Protein AF-A0A364M5T0-F1 (afdb_monomer_lite)

Secondary structure (DSSP, 8-state):
---TTTTHHHHHHHHHHHHHHT--SHHHHHTHHHHHHHHHHHHHHHHHHHTGGGT----GGGHHHHGGGGHHHHHHHHTSTT-------SHHHHHHHHHHHHHH--TT--TTSHHHHHHHHHHHHHHHHHHHHH-GGGGGGSSHHHHHHHHHHHHSGGGGHHHHHHHHHHHHHHHT--

Sequence (178 aa):
MRWTFSFTSLFILWIFLFTNALAQDKLCMDNMGPIGEVASKQLGPVFDKLVCSKGIKPSKADWKWLEPKLQPIINNIKKCPQKPALPNYKPKVEKLADAIVAKCTKPNHNYCKDEDLKAIKSCAVAEALGWGMMNMDMLKYADKKNCEKLVPCLMNPKTWAPGKTIIAEYAKHKGAHA

pLDDT: mean 74.79, std 14.03, range [26.3, 91.56]

Foldseek 3Di:
DDQLCQCLLVLLLLVLLQLLLLAPDPLSVVLSVLLSVLSSVLQRVLLSVLAVVVVHFDFLVCCVVLVVLSVVLVVLLCVQPLRFDGDDCPVLSVVLVVVLSVPQGDRPQGSSDPVSSVSSSVSSSVSSNVSSVVCVVCNVSNDPSNSVSRSVSSSDSVSNVSVSVSSNVVSVVRVVVD

Organism: Aspergillus flavus (NCBI:txid5059)

Radius of gyration: 15.33 Å; chains: 1; bounding box: 41×37×39 Å

Structure (mmCIF, N/CA/C/O backbone):
data_AF-A0A364M5T0-F1
#
_entry.id   AF-A0A364M5T0-F1
#
loop_
_atom_site.group_PDB
_atom_site.id
_atom_site.type_symbol
_atom_site.label_atom_id
_atom_site.label_alt_id
_atom_site.label_comp_id
_atom_site.label_asym_id
_atom_site.label_entity_id
_atom_site.label_seq_id
_atom_site.pdbx_PDB_ins_code
_atom_site.Cartn_x
_atom_site.Cartn_y
_atom_site.Cartn_z
_atom_site.occupancy
_atom_site.B_iso_or_equiv
_atom_site.auth_seq_id
_atom_site.auth_comp_id
_atom_site.auth_asym_id
_atom_site.auth_atom_id
_atom_site.pdbx_PDB_model_num
ATOM 1 N N . MET A 1 1 ? 4.442 17.633 12.089 1.00 28.39 1 MET A N 1
ATOM 2 C CA . MET A 1 1 ? 4.396 16.752 10.897 1.00 28.39 1 MET A CA 1
ATOM 3 C C . MET A 1 1 ? 4.271 15.290 11.323 1.00 28.39 1 MET A C 1
ATOM 5 O O . MET A 1 1 ? 5.173 14.494 11.119 1.00 28.39 1 MET A O 1
ATOM 9 N N . ARG A 1 2 ? 3.162 14.949 11.973 1.00 32.50 2 ARG A N 1
ATOM 10 C CA . ARG A 1 2 ? 2.761 13.575 12.320 1.00 32.50 2 ARG A CA 1
ATOM 11 C C . ARG A 1 2 ? 1.423 13.335 11.602 1.00 32.50 2 ARG A C 1
ATOM 13 O O . ARG A 1 2 ? 0.862 14.326 11.149 1.00 32.50 2 ARG A O 1
ATOM 20 N N . TRP A 1 3 ? 0.940 12.100 11.474 1.00 26.30 3 TRP A N 1
ATOM 21 C CA . TRP A 1 3 ? -0.403 11.726 10.957 1.00 26.30 3 TRP A CA 1
ATOM 22 C C . TRP A 1 3 ? -0.555 11.261 9.493 1.00 26.30 3 TRP A C 1
ATOM 24 O O . TRP A 1 3 ? -1.575 10.667 9.162 1.00 26.30 3 TRP A O 1
ATOM 34 N N . THR A 1 4 ? 0.436 11.381 8.604 1.00 28.48 4 THR A N 1
ATOM 35 C CA . THR A 1 4 ? 0.276 10.923 7.199 1.00 28.48 4 THR A CA 1
ATOM 36 C C . THR A 1 4 ? 0.466 9.416 6.965 1.00 28.48 4 THR A C 1
ATOM 38 O O . THR A 1 4 ? 0.262 8.940 5.847 1.00 28.48 4 THR A O 1
ATOM 41 N N . PHE A 1 5 ? 0.810 8.625 7.983 1.00 34.62 5 PHE A N 1
ATOM 42 C CA . PHE A 1 5 ? 1.262 7.245 7.778 1.00 34.62 5 PHE A CA 1
ATOM 43 C C . PHE A 1 5 ? 0.187 6.160 7.980 1.00 34.62 5 PHE A C 1
ATOM 45 O O . PHE A 1 5 ? 0.446 5.005 7.672 1.00 34.62 5 PHE A O 1
ATOM 52 N N . SER A 1 6 ? -1.052 6.460 8.364 1.00 40.97 6 SER A N 1
ATOM 53 C CA . SER A 1 6 ? -1.766 5.551 9.281 1.00 40.97 6 SER A CA 1
ATOM 54 C C . SER A 1 6 ? -2.872 4.611 8.727 1.00 40.97 6 SER A C 1
ATOM 56 O O . SER A 1 6 ? -3.771 4.157 9.414 1.00 40.97 6 SER A O 1
ATOM 58 N N . PHE A 1 7 ? -2.771 4.239 7.453 1.00 41.69 7 PHE A N 1
ATOM 59 C CA . PHE A 1 7 ? -3.464 3.112 6.759 1.00 41.69 7 PHE A CA 1
ATOM 60 C C . PHE A 1 7 ? -3.021 3.081 5.315 1.00 41.69 7 PHE A C 1
ATOM 62 O O . PHE A 1 7 ? -2.853 2.027 4.718 1.00 41.69 7 PHE A O 1
ATOM 69 N N . THR A 1 8 ? -2.698 4.270 4.819 1.00 40.50 8 THR A N 1
ATOM 70 C CA . THR A 1 8 ? -1.592 4.507 3.921 1.00 40.50 8 THR A CA 1
ATOM 71 C C . THR A 1 8 ? -0.463 3.522 4.185 1.00 40.50 8 THR A C 1
ATOM 73 O O . THR A 1 8 ? -0.138 2.824 3.258 1.00 40.50 8 THR A O 1
ATOM 76 N N . SER A 1 9 ? 0.027 3.309 5.416 1.00 37.81 9 SER A N 1
ATOM 77 C CA . SER A 1 9 ? 1.038 2.275 5.682 1.00 37.81 9 SER A CA 1
ATOM 78 C C . SER A 1 9 ? 0.562 0.840 5.532 1.00 37.81 9 SER A C 1
ATOM 80 O O . SER 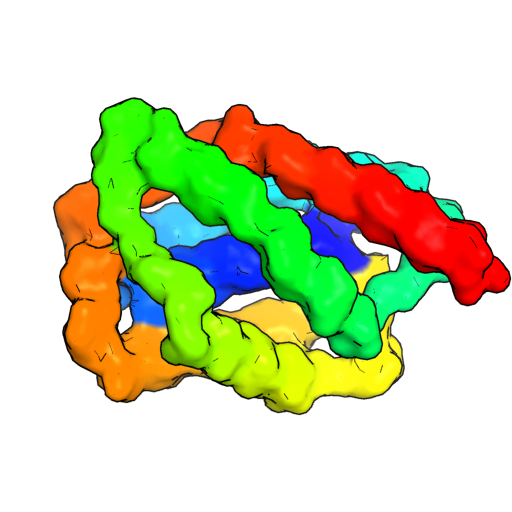A 1 9 ? 1.413 0.063 5.162 1.00 37.81 9 SER A O 1
ATOM 82 N N . LEU A 1 10 ? -0.704 0.457 5.764 1.00 46.19 10 LEU A N 1
ATOM 83 C CA . LEU A 1 10 ? -1.194 -0.905 5.472 1.00 46.19 10 LEU A CA 1
ATOM 84 C C . LEU A 1 10 ? -1.302 -1.113 3.957 1.00 46.19 10 LEU A C 1
ATOM 86 O O . LEU A 1 10 ? -0.854 -2.115 3.435 1.00 46.19 10 LEU A O 1
ATOM 90 N N . PHE A 1 11 ? -1.851 -0.142 3.240 1.00 51.94 11 PHE A N 1
ATOM 91 C CA . PHE A 1 11 ? -2.004 -0.127 1.789 1.00 51.94 11 PHE A CA 1
ATOM 92 C C . PHE A 1 11 ? -0.663 -0.038 1.046 1.00 51.94 11 PHE A C 1
ATOM 94 O O . PHE A 1 11 ? -0.411 -0.750 0.081 1.00 51.94 11 PHE A O 1
ATOM 101 N N . ILE A 1 12 ? 0.225 0.819 1.537 1.00 49.44 12 ILE A N 1
ATOM 102 C CA . ILE A 1 12 ? 1.625 0.935 1.146 1.00 49.44 12 ILE A CA 1
ATOM 103 C C . ILE A 1 12 ? 2.383 -0.285 1.611 1.00 49.44 12 ILE A C 1
ATOM 105 O O . ILE A 1 12 ? 3.262 -0.695 0.887 1.00 49.44 12 ILE A O 1
ATOM 109 N N . LEU A 1 13 ? 2.045 -0.898 2.747 1.00 51.00 13 LEU A N 1
ATOM 110 C CA . LEU A 1 13 ? 2.570 -2.202 3.127 1.00 51.00 13 LEU A CA 1
ATOM 111 C C . LEU A 1 13 ? 2.143 -3.237 2.120 1.00 51.00 13 LEU A C 1
ATOM 113 O O . LEU A 1 13 ? 3.004 -3.944 1.667 1.00 51.00 13 LEU A O 1
ATOM 117 N N . TRP A 1 14 ? 0.887 -3.293 1.694 1.00 57.31 14 TRP A N 1
ATOM 118 C CA . TRP A 1 14 ? 0.421 -4.212 0.659 1.00 57.31 14 TRP A CA 1
ATOM 119 C C . TRP A 1 14 ? 1.157 -4.014 -0.647 1.00 57.31 14 TRP A C 1
ATOM 121 O O . TRP A 1 14 ? 1.661 -4.971 -1.223 1.00 57.31 14 TRP A O 1
ATOM 131 N N . ILE A 1 1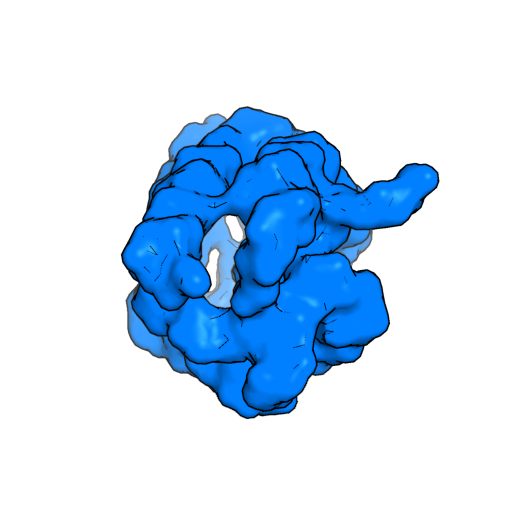5 ? 1.300 -2.770 -1.080 1.00 51.47 15 ILE A N 1
ATOM 132 C CA . ILE A 1 15 ? 2.0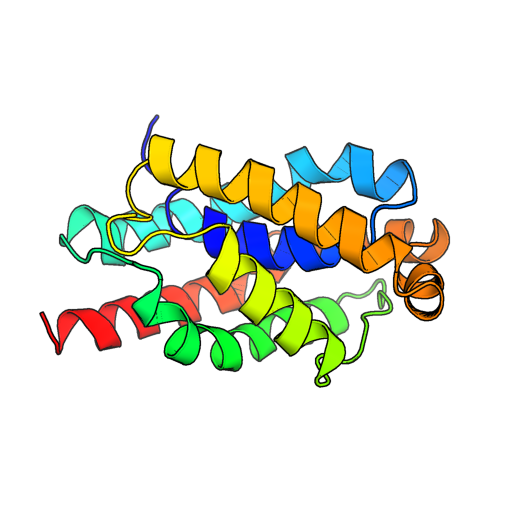37 -2.459 -2.300 1.00 51.47 15 ILE A CA 1
ATOM 133 C C . ILE A 1 15 ? 3.534 -2.698 -2.100 1.00 51.47 15 ILE A C 1
ATOM 135 O O . ILE A 1 15 ? 4.183 -3.188 -3.015 1.00 51.47 15 ILE A O 1
ATOM 139 N N . PHE A 1 16 ? 4.050 -2.493 -0.889 1.00 50.97 16 PHE A N 1
ATOM 140 C CA . PHE A 1 16 ? 5.390 -2.891 -0.495 1.00 50.97 16 PHE A CA 1
ATOM 141 C C . PHE A 1 16 ? 5.544 -4.394 -0.449 1.00 50.97 16 PHE A C 1
ATOM 143 O O . PHE A 1 16 ? 6.588 -4.886 -0.789 1.00 50.97 16 PHE A O 1
ATOM 150 N N . LEU A 1 17 ? 4.541 -5.158 -0.055 1.00 51.88 17 LEU A N 1
ATOM 151 C CA . LEU A 1 17 ? 4.573 -6.609 0.007 1.00 51.88 17 LEU A CA 1
ATOM 152 C C . LEU A 1 17 ? 4.622 -7.160 -1.410 1.00 51.88 17 LEU A C 1
ATOM 154 O O . LEU A 1 17 ? 5.426 -8.047 -1.678 1.00 51.88 17 LEU A O 1
ATOM 158 N N . PHE A 1 18 ? 3.868 -6.551 -2.334 1.00 50.31 18 PHE A N 1
ATOM 159 C CA . PHE A 1 18 ? 4.056 -6.767 -3.762 1.00 50.31 18 PHE A CA 1
ATOM 160 C C . PHE A 1 18 ? 5.453 -6.377 -4.206 1.00 50.31 18 PHE A C 1
ATOM 162 O O . PHE A 1 18 ? 6.084 -7.183 -4.857 1.00 50.31 18 PHE A O 1
ATOM 169 N N . THR A 1 19 ? 5.986 -5.205 -3.869 1.00 51.03 19 THR A N 1
ATOM 170 C CA . THR A 1 19 ? 7.340 -4.864 -4.321 1.00 51.03 19 THR A CA 1
ATOM 171 C C . THR A 1 19 ? 8.428 -5.666 -3.628 1.00 51.03 19 THR A C 1
ATOM 173 O O . THR A 1 19 ? 9.438 -5.871 -4.262 1.00 51.03 19 THR A O 1
ATOM 176 N N . ASN A 1 20 ? 8.249 -6.140 -2.392 1.00 50.16 20 ASN A N 1
ATOM 177 C CA . ASN A 1 20 ? 9.279 -6.743 -1.532 1.00 50.16 20 ASN A CA 1
ATOM 178 C C . ASN A 1 20 ? 9.356 -8.248 -1.711 1.00 50.16 20 ASN A C 1
ATOM 180 O O . ASN A 1 20 ? 10.453 -8.785 -1.790 1.00 50.16 20 ASN A O 1
ATOM 184 N N . ALA A 1 21 ? 8.212 -8.922 -1.879 1.00 52.94 21 ALA A N 1
ATOM 185 C CA . ALA A 1 21 ? 8.210 -10.269 -2.446 1.00 52.94 21 ALA A CA 1
ATOM 186 C C . ALA A 1 21 ? 8.843 -10.270 -3.852 1.00 52.94 21 ALA A C 1
ATOM 188 O O . ALA A 1 21 ? 9.312 -11.305 -4.317 1.00 52.94 21 ALA A O 1
ATOM 189 N N . LEU A 1 22 ? 8.874 -9.098 -4.502 1.00 52.16 22 LEU A N 1
ATOM 190 C CA . LEU A 1 22 ? 9.504 -8.836 -5.789 1.00 52.16 22 LEU A CA 1
ATOM 191 C C . LEU A 1 22 ? 10.834 -8.055 -5.698 1.00 52.16 22 LEU A C 1
ATOM 193 O O . LEU A 1 22 ? 11.373 -7.671 -6.726 1.00 52.16 22 LEU A O 1
ATOM 197 N N . ALA A 1 23 ? 11.394 -7.795 -4.513 1.00 55.25 23 ALA A N 1
ATOM 198 C CA . ALA A 1 23 ? 12.601 -6.970 -4.369 1.00 55.25 23 ALA A CA 1
ATOM 199 C C . ALA A 1 23 ? 13.802 -7.850 -4.038 1.00 55.25 23 ALA A C 1
ATOM 201 O O . ALA A 1 23 ? 14.502 -7.624 -3.058 1.00 55.25 23 ALA A O 1
ATOM 202 N N . GLN A 1 24 ? 14.030 -8.881 -4.850 1.00 63.75 24 GLN A N 1
ATOM 203 C CA . GLN A 1 24 ? 15.313 -9.583 -4.813 1.00 63.75 24 GLN A CA 1
ATOM 204 C C . GLN A 1 24 ? 16.413 -8.794 -5.532 1.00 63.75 24 GLN A C 1
ATOM 206 O O . GLN A 1 24 ? 17.592 -8.980 -5.242 1.00 63.75 24 GLN A O 1
ATOM 211 N N . ASP A 1 25 ? 16.035 -7.881 -6.433 1.00 74.31 25 ASP A N 1
ATOM 212 C CA . ASP A 1 25 ? 16.968 -6.972 -7.088 1.00 74.31 25 ASP A CA 1
ATOM 213 C C . ASP A 1 25 ? 17.201 -5.690 -6.273 1.00 74.31 25 ASP A C 1
ATOM 215 O O . ASP A 1 25 ? 16.275 -5.080 -5.720 1.00 74.31 25 ASP A O 1
ATOM 219 N N . LYS A 1 26 ? 18.462 -5.249 -6.257 1.00 78.06 26 LYS A N 1
ATOM 220 C CA . LYS A 1 26 ? 18.919 -4.053 -5.545 1.00 78.06 26 LYS A CA 1
ATOM 221 C C . LYS A 1 26 ? 18.166 -2.788 -5.975 1.00 78.06 26 LYS A C 1
ATOM 223 O O . LYS A 1 26 ? 17.861 -1.963 -5.123 1.00 78.06 26 LYS A O 1
ATOM 228 N N . LEU A 1 27 ? 17.801 -2.643 -7.254 1.00 79.62 27 LEU A N 1
ATOM 229 C CA . LEU A 1 27 ? 17.068 -1.470 -7.741 1.00 79.62 27 LEU A CA 1
ATOM 230 C C . LEU A 1 27 ? 15.691 -1.350 -7.083 1.00 79.62 27 LEU A C 1
ATOM 232 O O . LEU A 1 27 ? 15.303 -0.260 -6.661 1.00 79.62 27 LEU A O 1
ATOM 236 N N . CYS A 1 28 ? 14.953 -2.459 -6.998 1.00 74.81 28 CYS A N 1
ATOM 237 C CA . CYS A 1 28 ? 13.668 -2.477 -6.310 1.00 74.81 28 CYS A CA 1
ATOM 238 C C . CYS A 1 28 ? 13.851 -2.176 -4.816 1.00 74.81 28 CYS A C 1
ATOM 240 O O . CYS A 1 28 ? 13.117 -1.338 -4.296 1.00 74.81 28 CYS A O 1
ATOM 242 N N . MET A 1 29 ? 14.844 -2.791 -4.154 1.00 72.12 29 MET A N 1
ATOM 243 C CA . MET A 1 29 ? 15.115 -2.558 -2.727 1.00 72.12 29 MET A CA 1
ATOM 244 C C . MET A 1 29 ? 15.472 -1.101 -2.417 1.00 72.12 29 MET A C 1
ATOM 246 O O . MET A 1 29 ? 14.863 -0.494 -1.535 1.00 72.12 29 MET A O 1
ATOM 250 N N . ASP A 1 30 ? 16.395 -0.510 -3.176 1.00 80.56 30 ASP A N 1
ATOM 251 C CA . ASP A 1 30 ? 16.866 0.864 -2.964 1.00 80.56 30 ASP A CA 1
ATOM 252 C C . ASP A 1 30 ? 15.734 1.890 -3.160 1.00 80.56 30 ASP A C 1
ATOM 254 O O . ASP A 1 30 ? 15.698 2.936 -2.509 1.00 80.56 30 ASP A O 1
ATOM 258 N N . ASN A 1 31 ? 14.759 1.577 -4.020 1.00 78.94 31 ASN A N 1
ATOM 259 C CA . ASN A 1 31 ? 13.622 2.453 -4.302 1.00 78.94 31 ASN A CA 1
ATOM 260 C C . ASN A 1 31 ? 12.400 2.190 -3.421 1.00 78.94 31 ASN A C 1
ATOM 262 O O . ASN A 1 31 ? 11.410 2.915 -3.536 1.00 78.94 31 ASN A O 1
ATOM 266 N N . MET A 1 32 ? 12.458 1.220 -2.502 1.00 72.00 32 MET A N 1
ATOM 267 C CA . MET A 1 32 ? 11.349 0.963 -1.591 1.00 72.00 32 MET A CA 1
ATOM 268 C C . MET A 1 32 ? 11.009 2.218 -0.779 1.00 72.00 32 MET A C 1
ATOM 270 O O . MET A 1 32 ? 9.902 2.737 -0.882 1.00 72.00 32 MET A O 1
ATOM 274 N N . GLY A 1 33 ? 11.953 2.749 0.002 1.00 73.88 33 GLY A N 1
ATOM 275 C CA . GLY A 1 33 ? 11.723 3.946 0.824 1.00 73.88 33 GLY A CA 1
ATOM 276 C C . GLY A 1 33 ? 11.041 5.089 0.049 1.00 73.88 33 GLY A C 1
ATOM 277 O O . GLY A 1 33 ? 9.932 5.481 0.426 1.00 73.88 33 GLY A O 1
ATOM 278 N N . PRO A 1 34 ? 11.627 5.539 -1.078 1.00 81.75 34 PRO A N 1
ATOM 279 C CA . PRO A 1 34 ? 11.050 6.569 -1.943 1.00 81.75 34 PRO A CA 1
ATOM 280 C C . PRO A 1 34 ? 9.630 6.271 -2.449 1.00 81.75 34 PRO A C 1
ATOM 282 O O . PRO A 1 34 ? 8.761 7.143 -2.391 1.00 81.75 34 PRO A O 1
ATOM 285 N N . ILE A 1 35 ? 9.352 5.039 -2.893 1.00 78.69 35 ILE A N 1
ATOM 286 C CA . ILE A 1 35 ? 8.009 4.631 -3.342 1.00 78.69 35 ILE A CA 1
ATOM 287 C C . ILE A 1 35 ? 6.989 4.800 -2.209 1.00 78.69 35 ILE A C 1
ATOM 289 O O . ILE A 1 35 ? 5.899 5.346 -2.411 1.00 78.69 35 ILE A O 1
ATOM 293 N N . GLY A 1 36 ? 7.356 4.380 -0.996 1.00 74.62 36 GLY A N 1
ATOM 294 C CA . GLY A 1 36 ? 6.511 4.545 0.186 1.00 74.62 36 GLY A CA 1
ATOM 295 C C . GLY A 1 36 ? 6.259 6.001 0.537 1.00 74.62 36 GLY A C 1
ATOM 296 O O . GLY A 1 36 ? 5.158 6.347 0.954 1.00 74.62 36 GLY A O 1
ATOM 297 N N . GLU A 1 37 ? 7.240 6.877 0.344 1.00 80.81 37 GLU A N 1
ATOM 298 C CA . GLU A 1 37 ? 7.054 8.310 0.560 1.00 80.81 37 GLU A CA 1
ATOM 299 C C . GLU A 1 37 ? 6.088 8.933 -0.448 1.00 80.81 37 GLU A C 1
ATOM 301 O O . GLU A 1 37 ? 5.214 9.707 -0.050 1.00 80.81 37 GLU A O 1
ATOM 306 N N . VAL A 1 38 ? 6.205 8.593 -1.737 1.00 84.62 38 VAL A N 1
ATOM 307 C CA . VAL A 1 38 ? 5.279 9.075 -2.779 1.00 84.62 38 VAL A CA 1
ATOM 308 C C . VAL A 1 38 ? 3.854 8.664 -2.437 1.00 84.62 38 VAL A C 1
ATOM 310 O O . VAL A 1 38 ? 2.949 9.501 -2.398 1.00 84.62 38 VAL A O 1
ATOM 313 N N . ALA A 1 39 ? 3.659 7.387 -2.137 1.00 80.75 39 ALA A N 1
ATOM 314 C CA . ALA A 1 39 ? 2.361 6.868 -1.761 1.00 80.75 39 ALA A CA 1
ATOM 315 C C . ALA A 1 39 ? 1.826 7.523 -0.478 1.00 80.75 39 ALA A C 1
ATOM 317 O O . ALA A 1 39 ? 0.645 7.873 -0.407 1.00 80.75 39 ALA A O 1
ATOM 318 N N . SER A 1 40 ? 2.702 7.759 0.508 1.00 77.81 40 SER A N 1
ATOM 319 C CA . SER A 1 40 ? 2.352 8.422 1.767 1.00 77.81 40 SER A CA 1
ATOM 320 C C . SER A 1 40 ? 1.857 9.842 1.537 1.00 77.81 40 SER A C 1
ATOM 322 O O . SER A 1 40 ? 0.787 10.220 2.014 1.00 77.81 40 SER A O 1
ATOM 324 N N . LYS A 1 41 ? 2.555 10.600 0.689 1.00 84.81 41 LYS A N 1
ATOM 325 C CA . LYS A 1 41 ? 2.147 11.949 0.280 1.00 84.81 41 LYS A CA 1
ATOM 326 C C . LYS A 1 41 ? 0.811 11.959 -0.466 1.00 84.81 41 LYS A C 1
ATOM 328 O O . LYS A 1 41 ? 0.052 12.914 -0.327 1.00 84.81 41 LYS A O 1
ATOM 333 N N . GLN A 1 42 ? 0.504 10.920 -1.245 1.00 86.69 42 GLN A N 1
ATOM 334 C CA . GLN A 1 42 ? -0.755 10.853 -1.992 1.00 86.69 42 GLN A CA 1
ATOM 335 C C . GLN A 1 42 ? -1.954 10.430 -1.144 1.00 86.69 42 GLN A C 1
ATOM 337 O O . GLN A 1 42 ? -3.051 10.946 -1.352 1.00 86.69 42 GLN A O 1
ATOM 342 N N . LEU A 1 43 ? -1.772 9.489 -0.222 1.00 84.56 43 LEU A N 1
ATOM 343 C CA . LEU A 1 43 ? -2.882 8.838 0.478 1.00 84.56 43 LEU A CA 1
ATOM 344 C C . LEU A 1 43 ? -3.026 9.298 1.928 1.00 84.56 43 LEU A C 1
ATOM 346 O O . LEU A 1 43 ? -4.146 9.391 2.424 1.00 84.56 43 LEU A O 1
ATOM 350 N N . GLY A 1 44 ? -1.916 9.652 2.578 1.00 81.75 44 GLY A N 1
ATOM 351 C CA . GLY A 1 44 ? -1.845 10.079 3.974 1.00 81.75 44 GLY A CA 1
ATOM 352 C C . GLY A 1 44 ? -2.824 11.189 4.332 1.00 81.75 44 GLY A C 1
ATOM 353 O O . GLY A 1 44 ? -3.659 10.971 5.207 1.00 81.75 44 GLY A O 1
ATOM 354 N N . PRO A 1 45 ? -2.797 12.341 3.637 1.00 87.25 45 PRO A N 1
ATOM 355 C CA . PRO A 1 45 ? -3.687 13.455 3.959 1.00 87.25 45 PRO A CA 1
ATOM 356 C C . PRO A 1 45 ? -5.176 13.112 3.819 1.00 87.25 45 PRO A C 1
ATOM 358 O O . PRO A 1 45 ? -6.001 13.565 4.607 1.00 87.25 45 PRO A O 1
ATOM 361 N N . VAL A 1 46 ? -5.535 12.301 2.817 1.00 88.19 46 VAL A N 1
ATOM 362 C CA . VAL A 1 46 ? -6.928 11.879 2.596 1.00 88.19 46 VAL A CA 1
ATOM 363 C C . VAL A 1 46 ? -7.367 10.914 3.692 1.00 88.19 46 VAL A C 1
ATOM 365 O O . VAL A 1 46 ? -8.480 11.028 4.201 1.00 88.19 46 VAL A O 1
ATOM 368 N N . PHE A 1 47 ? -6.488 9.989 4.075 1.00 83.81 47 PHE A N 1
ATOM 369 C CA . PHE A 1 47 ? -6.762 9.022 5.124 1.00 83.81 47 PHE A CA 1
ATOM 370 C C . PHE A 1 47 ? -6.962 9.677 6.485 1.00 83.81 47 PHE A C 1
ATOM 372 O O . PHE A 1 47 ? -7.967 9.432 7.146 1.00 83.81 47 PHE A O 1
ATOM 379 N N . ASP A 1 48 ? -6.038 10.548 6.877 1.00 84.00 48 ASP A N 1
ATOM 380 C CA . ASP A 1 48 ? -6.118 11.259 8.147 1.00 84.00 48 ASP A CA 1
ATOM 381 C C . ASP A 1 48 ? -7.416 12.075 8.245 1.00 84.00 48 ASP A C 1
ATOM 383 O O . ASP A 1 48 ? -8.196 11.924 9.192 1.00 84.00 48 ASP A O 1
ATOM 387 N N . LYS A 1 49 ? -7.728 12.839 7.190 1.00 89.12 49 LYS A N 1
ATOM 388 C CA . LYS A 1 49 ? -8.934 13.672 7.114 1.00 89.12 49 LYS A CA 1
ATOM 389 C C . LYS A 1 49 ? -10.240 12.875 7.150 1.00 89.12 49 LYS A C 1
ATOM 391 O O . LYS A 1 49 ? -11.231 13.338 7.709 1.00 89.12 49 LYS A O 1
ATOM 396 N N . LEU A 1 50 ? -10.302 11.729 6.475 1.00 88.75 50 LEU A N 1
ATOM 397 C CA . LEU A 1 50 ? -11.558 10.986 6.330 1.00 88.75 50 LEU A CA 1
ATOM 398 C C . LEU A 1 50 ? -11.745 9.892 7.378 1.00 88.75 50 LEU A C 1
ATOM 400 O O . LEU A 1 50 ? -12.881 9.471 7.583 1.00 88.75 50 LEU A O 1
ATOM 404 N N . VAL A 1 51 ? -10.670 9.446 8.027 1.00 87.31 51 VAL A N 1
ATOM 405 C CA . VAL A 1 51 ? -10.688 8.276 8.905 1.00 87.31 51 VAL A CA 1
ATOM 406 C C . VAL A 1 51 ? -10.181 8.615 10.300 1.00 87.31 51 VAL A C 1
ATOM 408 O O . VAL A 1 51 ? -10.984 8.653 11.230 1.00 87.31 51 VAL A O 1
ATOM 411 N N . CYS A 1 52 ? -8.882 8.889 10.461 1.00 85.38 52 CYS A N 1
ATOM 412 C CA . CYS A 1 52 ? -8.285 9.008 11.797 1.00 85.38 52 CYS A CA 1
ATOM 413 C C . CYS A 1 52 ? -8.839 10.195 12.589 1.00 85.38 52 CYS A C 1
ATOM 415 O O . CYS A 1 52 ? -9.241 10.028 13.739 1.00 85.38 52 CYS A O 1
ATOM 417 N N . SER A 1 53 ? -8.952 11.367 11.963 1.00 87.12 53 SER A N 1
ATOM 418 C CA . SER A 1 53 ? -9.535 12.559 12.597 1.00 87.12 53 SER A CA 1
ATOM 419 C C . SER A 1 53 ? -11.024 12.414 12.939 1.00 87.12 53 SER A C 1
ATOM 421 O O . SER A 1 53 ? -11.522 13.125 13.807 1.00 87.12 53 SER A O 1
ATOM 423 N N . LYS A 1 54 ? -11.733 11.467 12.309 1.00 87.75 54 LYS A N 1
ATOM 424 C CA . LYS A 1 54 ? -13.135 11.138 12.614 1.00 87.75 54 LYS A CA 1
ATOM 425 C C . LYS A 1 54 ? -13.292 10.076 13.705 1.00 87.75 54 LYS A C 1
ATOM 427 O O . LYS A 1 54 ? -14.399 9.609 13.941 1.00 87.75 54 LYS A O 1
ATOM 432 N N . GLY A 1 55 ? -12.198 9.645 14.334 1.00 83.75 55 GLY A N 1
ATOM 433 C CA . GLY A 1 55 ? -12.226 8.617 15.375 1.00 83.75 55 GLY A CA 1
ATOM 434 C C . GLY A 1 55 ? -12.496 7.198 14.863 1.00 83.75 55 GLY A C 1
ATOM 435 O O . GLY A 1 55 ? -12.598 6.277 15.673 1.00 83.75 55 GLY A O 1
ATOM 436 N N . ILE A 1 56 ? -12.563 6.990 13.542 1.00 85.75 56 ILE A N 1
ATOM 437 C CA . ILE A 1 56 ? -12.656 5.653 12.952 1.00 85.75 56 ILE A CA 1
ATOM 438 C C . ILE A 1 56 ? -11.329 4.938 13.222 1.00 85.75 56 ILE A C 1
ATOM 440 O O . ILE A 1 56 ? -10.263 5.470 12.918 1.00 85.75 56 ILE A O 1
ATOM 444 N N . LYS A 1 57 ? -11.396 3.726 13.784 1.00 83.38 57 LYS A N 1
ATOM 445 C CA . LYS A 1 57 ? -10.228 2.913 14.159 1.00 83.38 57 LYS A CA 1
ATOM 446 C C . LYS A 1 57 ? -10.089 1.716 13.215 1.00 83.38 57 LYS A C 1
ATOM 448 O O . LYS A 1 57 ? -10.801 0.728 13.397 1.00 83.38 57 LYS A O 1
ATOM 453 N N . PRO A 1 58 ? -9.216 1.791 12.198 1.00 77.69 58 PRO A N 1
ATOM 454 C CA . PRO A 1 58 ? -8.929 0.660 11.330 1.00 77.69 58 PRO A CA 1
ATOM 455 C C . PRO A 1 58 ? -8.139 -0.411 12.068 1.00 77.69 58 PRO A C 1
ATOM 457 O O . PRO A 1 58 ? -7.240 -0.107 12.856 1.00 77.69 58 PRO A O 1
ATOM 460 N N . SER A 1 59 ? -8.467 -1.659 11.769 1.00 77.19 59 SER A N 1
ATOM 461 C CA . SER A 1 59 ? -7.998 -2.837 12.483 1.00 77.19 59 SER A CA 1
ATOM 462 C C . SER A 1 59 ? -7.846 -4.039 11.549 1.00 77.19 59 SER A C 1
ATOM 464 O O . SER A 1 59 ? -8.222 -4.006 10.375 1.00 77.19 59 SER A O 1
ATOM 466 N N . LYS A 1 60 ? -7.359 -5.151 12.107 1.00 78.19 60 LYS A N 1
ATOM 467 C CA . LYS A 1 60 ? -7.266 -6.447 11.419 1.00 78.19 60 LYS A CA 1
ATOM 468 C C . LYS A 1 60 ? -8.601 -6.910 10.824 1.00 78.19 60 LYS A C 1
ATOM 470 O O . LYS A 1 60 ? -8.610 -7.527 9.763 1.00 78.19 60 LYS A O 1
ATOM 475 N N . ALA A 1 61 ? -9.718 -6.625 11.496 1.00 80.81 61 ALA A N 1
ATOM 476 C CA . ALA A 1 61 ? -11.045 -7.081 11.076 1.00 80.81 61 ALA A CA 1
ATOM 477 C C . ALA A 1 61 ? -11.489 -6.467 9.737 1.00 80.81 61 ALA A C 1
ATOM 479 O O . ALA A 1 61 ? -12.279 -7.061 9.009 1.00 80.81 61 ALA A O 1
ATOM 480 N N . ASP A 1 62 ? -10.933 -5.309 9.382 1.00 80.19 62 ASP A N 1
ATOM 481 C CA . ASP A 1 62 ? -11.281 -4.579 8.164 1.00 80.19 62 ASP A CA 1
ATOM 482 C C . ASP A 1 62 ? -10.618 -5.169 6.907 1.00 80.19 62 ASP A C 1
ATOM 484 O O . ASP A 1 62 ? -10.933 -4.773 5.782 1.00 80.19 62 ASP A O 1
ATOM 488 N N . TRP A 1 63 ? -9.713 -6.141 7.084 1.00 77.94 63 TRP A N 1
ATOM 489 C CA . TRP A 1 63 ? -8.940 -6.746 6.004 1.00 77.94 63 TRP A CA 1
ATOM 490 C C . TRP A 1 63 ? -9.816 -7.356 4.910 1.00 77.94 63 TRP A C 1
ATOM 492 O O . TRP A 1 63 ? -9.665 -7.001 3.743 1.00 77.94 63 TRP A O 1
ATOM 502 N N . LYS A 1 64 ? -10.780 -8.208 5.279 1.00 80.50 64 LYS A N 1
ATOM 503 C CA . LYS A 1 64 ? -11.635 -8.903 4.303 1.00 80.50 64 LYS A CA 1
ATOM 504 C C . LYS A 1 64 ? -12.515 -7.953 3.491 1.00 80.50 64 LYS A C 1
ATOM 506 O O . LYS A 1 64 ? -12.897 -8.271 2.370 1.00 80.50 64 LYS A O 1
ATOM 511 N N . TRP A 1 65 ? -12.797 -6.761 4.016 1.00 84.06 65 TRP A N 1
ATOM 512 C CA . TRP A 1 65 ? -13.481 -5.721 3.254 1.00 84.06 65 TRP A CA 1
ATOM 513 C C . TRP A 1 65 ? -12.540 -4.982 2.290 1.00 84.06 65 TRP A C 1
ATOM 515 O O . TRP A 1 65 ? -12.960 -4.607 1.187 1.00 84.06 65 TRP A O 1
ATOM 525 N N . LEU A 1 66 ? -11.295 -4.740 2.713 1.00 77.00 66 LEU A N 1
ATOM 526 C CA . LEU A 1 66 ? -10.305 -3.953 1.976 1.00 77.00 66 LEU A CA 1
ATOM 527 C C . LEU A 1 66 ? -9.682 -4.729 0.818 1.00 77.00 66 LEU A C 1
ATOM 529 O O . LEU A 1 66 ? -9.527 -4.173 -0.266 1.00 77.00 66 LEU A O 1
ATOM 533 N N . GLU A 1 67 ? -9.335 -5.991 1.050 1.00 76.69 67 GLU A N 1
ATOM 534 C CA . GLU A 1 67 ? -8.654 -6.877 0.106 1.00 76.69 67 GLU A CA 1
ATOM 535 C C . GLU A 1 67 ? -9.212 -6.803 -1.333 1.00 76.69 67 GLU A C 1
ATOM 537 O O . GLU A 1 67 ? -8.474 -6.381 -2.232 1.00 76.69 67 GLU A O 1
ATOM 542 N N . PRO 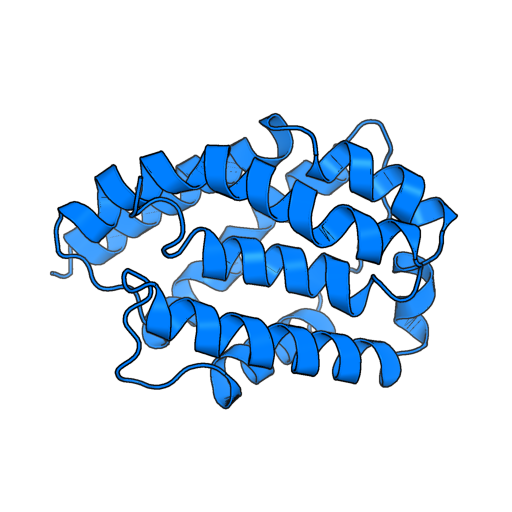A 1 68 ? -10.509 -7.082 -1.591 1.00 76.62 68 PRO A N 1
ATOM 543 C CA . PRO A 1 68 ? -11.046 -7.061 -2.954 1.00 76.62 68 PRO A CA 1
ATOM 544 C C . PRO A 1 68 ? -11.013 -5.665 -3.598 1.00 76.62 68 PRO A C 1
ATOM 546 O O . PRO A 1 68 ? -11.032 -5.537 -4.824 1.00 76.62 68 PRO A O 1
ATOM 549 N N . LYS A 1 69 ? -10.927 -4.597 -2.797 1.00 82.19 69 LYS A N 1
ATOM 550 C CA . LYS A 1 69 ? -10.891 -3.208 -3.276 1.00 82.19 69 LYS A CA 1
ATOM 551 C C . LYS A 1 69 ? -9.493 -2.746 -3.666 1.00 82.19 69 LYS A C 1
ATOM 553 O O . LYS A 1 69 ? -9.363 -1.634 -4.157 1.00 82.19 69 LYS A O 1
ATOM 558 N N . LEU A 1 70 ? -8.455 -3.572 -3.514 1.00 75.75 70 LEU A N 1
ATOM 559 C CA . LEU A 1 70 ? -7.096 -3.244 -3.966 1.00 75.75 70 LEU A CA 1
ATOM 560 C C . LEU A 1 70 ? -6.890 -3.464 -5.475 1.00 75.75 70 LEU A C 1
ATOM 562 O O . LEU A 1 70 ? -5.962 -2.906 -6.072 1.00 75.75 70 LEU A O 1
ATOM 566 N N . GLN A 1 71 ? -7.778 -4.220 -6.125 1.00 78.38 71 GLN A N 1
ATOM 567 C CA . GLN A 1 71 ? -7.683 -4.542 -7.550 1.00 78.38 71 GLN A CA 1
ATOM 568 C C . GLN A 1 71 ? -7.556 -3.314 -8.481 1.00 78.38 71 GLN A C 1
ATOM 570 O O . GLN A 1 71 ? -6.765 -3.372 -9.427 1.00 78.38 71 GLN A O 1
ATOM 575 N N . PRO A 1 72 ? -8.249 -2.179 -8.248 1.00 83.12 72 PRO A N 1
ATOM 576 C CA . PRO A 1 72 ? -8.082 -0.967 -9.043 1.00 83.12 72 PRO A CA 1
ATOM 577 C C . PRO A 1 72 ? -6.653 -0.414 -9.048 1.00 83.12 72 PRO A C 1
ATOM 579 O O . PRO A 1 72 ? -6.227 0.093 -10.082 1.00 83.12 72 PRO A O 1
ATOM 582 N N . ILE A 1 73 ? -5.884 -0.540 -7.958 1.00 80.25 73 ILE A N 1
ATOM 583 C CA . ILE A 1 73 ? -4.473 -0.109 -7.949 1.00 80.25 73 ILE A CA 1
ATOM 584 C C . ILE A 1 73 ? -3.627 -1.026 -8.806 1.00 80.25 73 ILE A C 1
ATOM 586 O O . ILE A 1 73 ? -2.855 -0.549 -9.630 1.00 80.25 73 ILE A O 1
ATOM 590 N N . ILE A 1 74 ? -3.808 -2.338 -8.658 1.00 78.06 74 ILE A N 1
ATOM 591 C CA . ILE A 1 74 ? -3.097 -3.335 -9.463 1.00 78.06 74 ILE A CA 1
ATOM 592 C C . ILE A 1 74 ? -3.374 -3.085 -10.948 1.00 78.06 74 ILE A C 1
ATOM 594 O O . ILE A 1 74 ? -2.457 -3.062 -11.768 1.00 78.06 74 ILE A O 1
ATOM 598 N N . ASN A 1 75 ? -4.634 -2.826 -11.296 1.00 84.12 75 ASN A N 1
ATOM 599 C CA . ASN A 1 75 ? -5.030 -2.483 -12.656 1.00 84.12 75 ASN A CA 1
ATOM 600 C C . ASN A 1 75 ? -4.414 -1.157 -13.120 1.00 84.12 75 ASN A C 1
ATOM 602 O O . ASN A 1 75 ? -4.057 -1.037 -14.289 1.00 84.12 75 ASN A O 1
ATOM 606 N N . ASN A 1 76 ? -4.264 -0.175 -12.231 1.00 86.69 76 ASN A N 1
ATOM 607 C CA . ASN A 1 76 ? -3.625 1.097 -12.556 1.00 86.69 76 ASN A CA 1
ATOM 608 C C . ASN A 1 76 ? -2.116 0.936 -12.804 1.00 86.69 76 ASN A C 1
ATOM 610 O O . ASN A 1 76 ? -1.599 1.486 -13.770 1.00 86.69 76 ASN A O 1
ATOM 614 N N . ILE A 1 77 ? -1.428 0.101 -12.016 1.00 83.50 77 ILE A N 1
ATOM 615 C CA . ILE A 1 77 ? -0.011 -0.244 -12.225 1.00 83.50 77 ILE A CA 1
ATOM 616 C C . ILE A 1 77 ? 0.172 -0.965 -13.572 1.00 83.50 77 ILE A C 1
ATOM 618 O O . ILE A 1 77 ? 1.083 -0.641 -14.330 1.00 83.50 77 ILE A O 1
ATOM 622 N N . LYS A 1 78 ? -0.734 -1.885 -13.937 1.00 83.56 78 LYS A N 1
ATOM 623 C CA . LYS A 1 78 ? -0.716 -2.556 -15.255 1.00 83.56 78 LYS A CA 1
ATOM 624 C C . LYS A 1 78 ? -0.892 -1.592 -16.435 1.00 83.56 78 LYS A C 1
ATOM 626 O O . LYS A 1 78 ? -0.458 -1.907 -17.539 1.00 83.56 78 LYS A O 1
ATOM 631 N N . LYS A 1 79 ? -1.531 -0.438 -16.216 1.00 89.00 79 LYS A N 1
ATOM 632 C CA . LYS A 1 79 ? -1.735 0.613 -17.226 1.00 89.00 79 LYS A CA 1
ATOM 633 C C . LYS A 1 79 ? -0.560 1.587 -17.331 1.00 89.00 79 LYS A C 1
ATOM 635 O O . LYS A 1 79 ? -0.592 2.462 -18.194 1.00 89.00 79 LYS A O 1
ATOM 640 N N . CYS A 1 80 ? 0.463 1.461 -16.486 1.00 88.69 80 CYS A N 1
ATOM 641 C CA . CYS A 1 80 ? 1.652 2.292 -16.605 1.00 88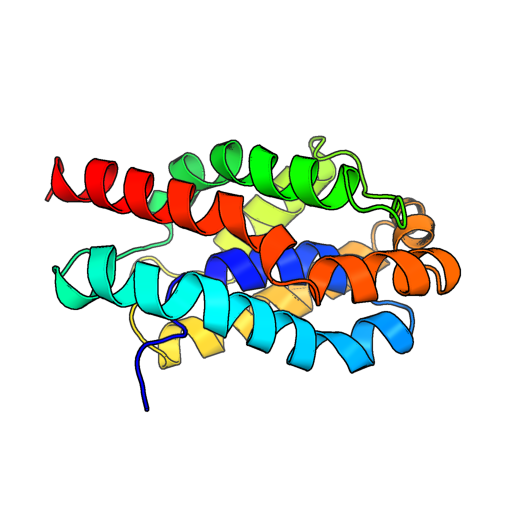.69 80 CYS A CA 1
ATOM 642 C C . CYS A 1 80 ? 2.301 2.124 -17.991 1.00 88.69 80 CYS A C 1
ATOM 644 O O . CYS A 1 80 ? 2.398 0.994 -18.481 1.00 88.69 80 CYS A O 1
ATOM 646 N N . PRO A 1 81 ? 2.796 3.211 -18.616 1.00 88.94 81 PRO A N 1
ATOM 647 C CA . PRO A 1 81 ? 3.442 3.152 -19.931 1.00 88.94 81 PRO A CA 1
ATOM 648 C C . PRO A 1 81 ? 4.596 2.147 -20.008 1.00 88.94 81 PRO A C 1
ATOM 650 O O . PRO A 1 81 ? 4.809 1.516 -21.039 1.00 88.94 81 PRO A O 1
ATOM 653 N N . GLN A 1 82 ? 5.301 1.958 -18.891 1.00 87.00 82 GLN A N 1
ATOM 654 C CA . GLN A 1 82 ? 6.421 1.031 -18.746 1.00 87.00 82 GLN A CA 1
ATOM 655 C C . GLN A 1 82 ? 5.993 -0.446 -18.792 1.00 87.00 82 GLN A C 1
ATOM 657 O O . GLN A 1 82 ? 6.850 -1.316 -18.931 1.00 87.00 82 GLN A O 1
ATOM 662 N N . LYS A 1 83 ? 4.685 -0.734 -18.680 1.00 86.88 83 LYS A N 1
ATOM 663 C CA . LYS A 1 83 ? 4.080 -2.077 -18.688 1.00 86.88 83 LYS A CA 1
ATOM 664 C C . LYS A 1 83 ? 4.837 -3.064 -17.782 1.00 86.88 83 LYS A C 1
ATOM 666 O O . LYS A 1 83 ? 5.350 -4.073 -18.278 1.00 86.88 83 LYS A O 1
ATOM 671 N N . PRO A 1 84 ? 4.953 -2.778 -16.470 1.00 83.06 84 PRO A N 1
ATOM 672 C CA . PRO A 1 84 ? 5.582 -3.714 -15.550 1.00 83.06 84 PRO A CA 1
ATOM 673 C C . PRO A 1 84 ? 4.792 -5.026 -15.517 1.00 83.06 84 PRO A C 1
ATOM 675 O O . PRO A 1 84 ? 3.557 -5.039 -15.503 1.00 83.06 84 PRO A O 1
ATOM 678 N N . ALA A 1 85 ? 5.510 -6.141 -15.492 1.00 80.38 85 ALA A N 1
ATOM 679 C CA . ALA A 1 85 ? 4.929 -7.440 -15.232 1.00 80.38 85 ALA A CA 1
ATOM 680 C C . ALA A 1 85 ? 4.552 -7.509 -13.751 1.00 80.38 85 ALA A C 1
ATOM 682 O O . ALA A 1 85 ? 5.378 -7.286 -12.868 1.00 80.38 85 ALA A O 1
ATOM 683 N N . LEU A 1 86 ? 3.295 -7.838 -13.479 1.00 75.00 86 LEU A N 1
ATOM 684 C CA . LEU A 1 86 ? 2.829 -8.128 -12.132 1.00 75.00 86 LEU A CA 1
ATOM 685 C C . LEU A 1 86 ? 2.419 -9.590 -12.059 1.00 75.00 86 LEU A C 1
ATOM 687 O O . LEU A 1 86 ? 1.881 -10.120 -13.042 1.00 75.00 86 LEU A O 1
ATOM 691 N N . PRO A 1 87 ? 2.600 -10.234 -10.901 1.00 67.81 87 PRO A N 1
ATOM 692 C CA . PRO A 1 87 ? 1.979 -11.519 -10.691 1.00 67.81 87 PRO A CA 1
ATOM 693 C C . PRO A 1 87 ? 0.465 -11.403 -10.813 1.00 67.81 87 PRO A C 1
ATOM 695 O O . PRO A 1 87 ? -0.148 -10.378 -10.497 1.00 67.81 87 PRO A O 1
ATOM 698 N N . ASN A 1 88 ? -0.160 -12.480 -11.280 1.00 67.38 88 ASN A N 1
ATOM 699 C CA . ASN A 1 88 ? -1.604 -12.583 -11.162 1.00 67.38 88 ASN A CA 1
ATOM 700 C C . ASN A 1 88 ? -1.964 -12.564 -9.673 1.00 67.38 88 ASN A C 1
ATOM 702 O O . ASN A 1 88 ? -1.405 -13.342 -8.905 1.00 67.38 88 ASN A O 1
ATOM 706 N N . TYR A 1 89 ? -2.942 -11.737 -9.293 1.00 59.38 89 TYR A N 1
ATOM 707 C CA . TYR A 1 89 ? -3.522 -11.642 -7.940 1.00 59.38 89 TYR A CA 1
ATOM 708 C C . TYR A 1 89 ? -4.312 -12.914 -7.530 1.00 59.38 89 TYR A C 1
ATOM 710 O O . TYR A 1 89 ? -5.228 -12.887 -6.728 1.00 59.38 89 TYR A O 1
ATOM 718 N N . LYS A 1 90 ? -3.984 -14.051 -8.147 1.00 62.34 90 LYS A N 1
ATOM 719 C CA . LYS A 1 90 ? -4.541 -15.394 -7.945 1.00 62.34 90 LYS A CA 1
ATOM 720 C C . LYS A 1 90 ? -4.051 -15.974 -6.592 1.00 62.34 90 LYS A C 1
ATOM 722 O O . LYS A 1 90 ? -3.167 -15.367 -5.982 1.00 62.34 90 LYS A O 1
ATOM 727 N N . PRO A 1 91 ? -4.547 -17.138 -6.104 1.00 63.97 91 PRO A N 1
ATOM 728 C CA . PRO A 1 91 ? -4.659 -17.423 -4.660 1.00 63.97 91 PRO A CA 1
ATOM 729 C C . PRO A 1 91 ? -3.337 -17.453 -3.880 1.00 63.97 91 PRO A C 1
ATOM 731 O O . PRO A 1 91 ? -3.332 -17.389 -2.660 1.00 63.97 91 PRO A O 1
ATOM 734 N N . LYS A 1 92 ? -2.191 -17.537 -4.560 1.00 63.91 92 LYS A N 1
ATOM 735 C CA . LYS A 1 92 ? -0.853 -17.412 -3.969 1.00 63.91 92 LYS A CA 1
ATOM 736 C C . LYS A 1 92 ? -0.635 -16.064 -3.260 1.00 63.91 92 LYS A C 1
ATOM 738 O O . LYS A 1 92 ? -0.082 -16.026 -2.166 1.00 63.91 92 LYS A O 1
ATOM 743 N N . VAL A 1 93 ? -1.080 -14.982 -3.889 1.00 65.50 93 VAL A N 1
ATOM 744 C CA . VAL A 1 93 ? -0.901 -13.610 -3.405 1.00 65.50 93 VAL A CA 1
ATOM 745 C C . VAL A 1 93 ? -1.876 -13.291 -2.270 1.00 65.50 93 VAL A C 1
ATOM 747 O O . VAL A 1 93 ? -1.471 -12.733 -1.257 1.00 65.50 93 VAL A O 1
ATOM 750 N N . GLU A 1 94 ? -3.130 -13.715 -2.411 1.00 70.94 94 GLU A N 1
ATOM 751 C CA . GLU A 1 94 ? -4.147 -13.694 -1.350 1.00 70.94 94 GLU A CA 1
ATOM 752 C C . GLU A 1 94 ? -3.686 -14.486 -0.115 1.00 70.94 94 GLU A C 1
ATOM 754 O O . GLU A 1 94 ? -3.745 -13.984 1.000 1.00 70.94 94 GLU A O 1
ATOM 759 N N . LYS A 1 95 ? -3.101 -15.680 -0.292 1.00 75.38 95 LYS A N 1
ATOM 760 C CA . LYS A 1 95 ? -2.543 -16.469 0.823 1.00 75.38 95 LYS A CA 1
ATOM 761 C C . LYS A 1 95 ? -1.398 -15.770 1.549 1.00 75.38 95 LYS A C 1
ATOM 763 O O . LYS A 1 95 ? -1.353 -15.814 2.776 1.00 75.38 95 LYS A O 1
ATOM 768 N N . LEU A 1 96 ? -0.466 -15.150 0.817 1.00 73.94 96 LEU A N 1
ATOM 769 C CA . LEU A 1 96 ? 0.564 -14.308 1.433 1.00 73.94 96 LEU A CA 1
ATOM 770 C C . LEU A 1 96 ? -0.102 -13.194 2.243 1.00 73.94 96 LEU A C 1
ATOM 772 O O . LEU A 1 96 ? 0.295 -12.915 3.375 1.00 73.94 96 LEU A O 1
ATOM 776 N N . ALA A 1 97 ? -1.139 -12.593 1.667 1.00 72.88 97 ALA A N 1
ATOM 777 C CA . ALA A 1 97 ? -1.807 -11.483 2.287 1.00 72.88 97 ALA A CA 1
ATOM 778 C C . ALA A 1 97 ? -2.512 -11.860 3.596 1.00 72.88 97 ALA A C 1
ATOM 780 O O . ALA A 1 97 ? -2.245 -11.288 4.656 1.00 72.88 97 ALA A O 1
ATOM 781 N N . ASP A 1 98 ? -3.304 -12.921 3.567 1.00 77.12 98 ASP A N 1
ATOM 782 C CA . ASP A 1 98 ? -3.928 -13.482 4.757 1.00 77.12 98 ASP A CA 1
ATOM 783 C C . ASP A 1 98 ? -2.897 -13.899 5.815 1.00 77.12 98 ASP A C 1
ATOM 785 O O . ASP A 1 98 ? -3.098 -13.627 7.001 1.00 77.12 98 ASP A O 1
ATOM 789 N N . ALA A 1 99 ? -1.764 -14.491 5.419 1.00 78.81 99 ALA A N 1
ATOM 790 C CA . ALA A 1 99 ? -0.713 -14.896 6.354 1.00 78.81 99 ALA A CA 1
ATOM 791 C C . ALA A 1 99 ? -0.091 -13.700 7.090 1.00 78.81 99 ALA A C 1
ATOM 793 O O . ALA A 1 99 ? 0.102 -13.746 8.307 1.00 78.81 99 ALA A O 1
ATOM 794 N N . ILE A 1 100 ? 0.176 -12.603 6.383 1.00 76.94 100 ILE A N 1
ATOM 795 C CA . ILE A 1 100 ? 0.715 -11.380 6.985 1.00 76.94 100 ILE A CA 1
ATOM 796 C C . ILE A 1 100 ? -0.296 -10.749 7.929 1.00 76.94 100 ILE A C 1
ATOM 798 O O . ILE A 1 100 ? 0.055 -10.375 9.045 1.00 76.94 100 ILE A O 1
ATOM 802 N N . VAL A 1 101 ? -1.564 -10.651 7.528 1.00 79.50 101 VAL A N 1
ATOM 803 C CA . VAL A 1 101 ? -2.609 -10.142 8.422 1.00 79.50 101 VAL A CA 1
ATOM 804 C C . VAL A 1 101 ? -2.717 -11.030 9.656 1.00 79.50 101 VAL A C 1
ATOM 806 O O . VAL A 1 101 ? -2.784 -10.526 10.778 1.00 79.50 101 VAL A O 1
ATOM 809 N N . ALA A 1 102 ? -2.676 -12.349 9.481 1.00 82.44 102 ALA A N 1
ATOM 810 C CA . ALA A 1 102 ? -2.743 -13.302 10.574 1.00 82.44 102 ALA A CA 1
ATOM 811 C C . ALA A 1 102 ? -1.593 -13.122 11.577 1.00 82.44 102 ALA A C 1
ATOM 813 O O . ALA A 1 102 ? -1.872 -13.025 12.773 1.00 82.44 102 ALA A O 1
ATOM 814 N N . LYS A 1 103 ? -0.349 -13.034 11.091 1.00 83.38 103 LYS A N 1
ATOM 815 C CA . LYS A 1 103 ? 0.875 -13.045 11.909 1.00 83.38 103 LYS A CA 1
ATOM 816 C C . LYS A 1 103 ? 1.329 -11.670 12.396 1.00 83.38 103 LYS A C 1
ATOM 818 O O . LYS A 1 103 ? 1.818 -11.544 13.513 1.00 83.38 103 LYS A O 1
ATOM 823 N N . CYS A 1 104 ? 1.181 -10.642 11.568 1.00 80.56 104 CYS A N 1
ATOM 824 C CA . CYS A 1 104 ? 1.768 -9.325 11.813 1.00 80.56 104 CYS A CA 1
ATOM 825 C C . CYS A 1 104 ? 0.803 -8.337 12.464 1.00 80.56 104 CYS A C 1
ATOM 827 O O . CYS A 1 104 ? 1.227 -7.266 12.900 1.00 80.56 104 CYS A O 1
ATOM 829 N N . THR A 1 105 ? -0.490 -8.665 12.542 1.00 81.81 105 THR A N 1
ATOM 830 C CA . THR A 1 105 ? -1.499 -7.779 13.131 1.00 81.81 105 THR A CA 1
ATOM 831 C C . THR A 1 105 ? -2.168 -8.417 14.347 1.00 81.81 105 THR A C 1
ATOM 833 O O . THR A 1 105 ? -2.515 -9.602 14.339 1.00 81.81 105 THR A O 1
ATOM 836 N N . LYS A 1 106 ? -2.364 -7.615 15.400 1.00 82.06 106 LYS A N 1
ATOM 837 C CA . LYS A 1 106 ? -3.055 -8.010 16.633 1.00 82.06 106 LYS A CA 1
ATOM 838 C C . LYS A 1 106 ? -4.459 -7.392 16.689 1.00 82.06 106 LYS A C 1
ATOM 840 O O . LYS A 1 106 ? -4.672 -6.346 16.072 1.00 82.06 106 LYS A O 1
ATOM 845 N N . PRO A 1 107 ? -5.407 -7.980 17.446 1.00 79.31 107 PRO A N 1
ATOM 846 C CA . PRO A 1 107 ? -6.768 -7.445 17.573 1.00 79.31 107 PRO A CA 1
ATOM 847 C C . PRO A 1 107 ? -6.839 -6.002 18.092 1.00 79.31 107 PRO A C 1
ATOM 849 O O . PRO A 1 107 ? -7.759 -5.272 17.749 1.00 79.31 107 PRO A O 1
ATOM 852 N N . ASN A 1 108 ? -5.864 -5.586 18.904 1.00 80.75 108 ASN A N 1
ATOM 853 C CA . ASN A 1 108 ? -5.804 -4.257 19.510 1.00 80.75 108 ASN A CA 1
ATOM 854 C C . ASN A 1 108 ? -5.044 -3.214 18.673 1.00 80.75 108 ASN A C 1
ATOM 856 O O . ASN A 1 108 ? -5.002 -2.052 19.078 1.00 80.75 108 ASN A O 1
ATOM 860 N N . HIS A 1 109 ? -4.432 -3.604 17.549 1.00 82.44 109 HIS A N 1
ATOM 861 C CA . HIS A 1 109 ? -3.732 -2.649 16.695 1.00 82.44 109 HIS A CA 1
ATOM 862 C C . HIS A 1 109 ? -4.730 -1.649 16.109 1.00 82.44 109 HIS A C 1
ATOM 864 O O . HIS A 1 109 ? -5.727 -2.036 15.496 1.00 82.44 109 HIS A O 1
ATOM 870 N N . ASN A 1 110 ? -4.414 -0.365 16.254 1.00 80.50 110 ASN A N 1
ATOM 871 C CA . ASN A 1 110 ? -5.103 0.719 15.581 1.00 80.50 110 ASN A CA 1
ATOM 872 C C . ASN A 1 110 ? -4.172 1.287 14.520 1.00 80.50 110 ASN A C 1
ATOM 874 O O . ASN A 1 110 ? -3.157 1.903 14.842 1.00 80.50 110 ASN A O 1
ATOM 878 N N . TYR A 1 111 ? -4.545 1.147 13.252 1.00 76.69 111 TYR A N 1
ATOM 879 C CA . TYR A 1 111 ? -3.665 1.597 12.181 1.00 76.69 111 TYR A CA 1
ATOM 880 C C . TYR A 1 111 ? -3.472 3.105 12.175 1.00 76.69 111 TYR A C 1
ATOM 882 O O . TYR A 1 111 ? -2.443 3.522 11.674 1.00 76.69 111 TYR A O 1
ATOM 890 N N . CYS A 1 112 ? -4.329 3.892 12.839 1.00 78.88 112 CYS A N 1
ATOM 891 C CA . CYS A 1 112 ? -4.110 5.321 13.072 1.00 78.88 112 CYS A CA 1
ATOM 892 C C . CYS A 1 112 ? -2.889 5.654 13.967 1.00 78.88 112 CYS A C 1
ATOM 894 O O . CYS A 1 112 ? -2.514 6.822 14.043 1.00 78.88 112 CYS A O 1
ATOM 896 N N . LYS A 1 113 ? -2.259 4.672 14.636 1.00 81.19 113 LYS A N 1
ATOM 897 C CA . LYS A 1 113 ? -1.113 4.867 15.544 1.00 81.19 113 LYS A CA 1
ATOM 898 C C . LYS A 1 113 ? 0.222 4.466 14.912 1.00 81.19 113 LYS A C 1
ATOM 900 O O . LYS A 1 113 ? 0.395 3.329 14.486 1.00 81.19 113 LYS A O 1
ATOM 905 N N . ASP A 1 114 ? 1.208 5.358 14.971 1.00 76.06 114 ASP A N 1
ATOM 906 C CA . ASP A 1 114 ? 2.538 5.150 14.374 1.00 76.06 114 ASP A CA 1
ATOM 907 C C . ASP A 1 114 ? 3.279 3.908 14.906 1.00 76.06 114 ASP A C 1
ATOM 909 O O . ASP A 1 114 ? 3.939 3.200 14.142 1.00 76.06 114 ASP A O 1
ATOM 913 N N . GLU A 1 115 ? 3.165 3.617 16.203 1.00 80.12 115 GLU A N 1
ATOM 914 C CA . GLU A 1 115 ? 3.832 2.467 16.832 1.00 80.12 115 GLU A CA 1
ATOM 915 C C . GLU A 1 115 ? 3.297 1.131 16.305 1.00 80.12 115 GLU A C 1
ATOM 917 O O . GLU A 1 115 ? 4.083 0.269 15.896 1.00 80.12 115 GLU A O 1
ATOM 922 N N . ASP A 1 116 ? 1.969 0.996 16.228 1.00 78.12 116 ASP A N 1
ATOM 923 C CA . ASP A 1 116 ? 1.306 -0.191 15.681 1.00 78.12 116 ASP A CA 1
ATOM 924 C C . ASP A 1 116 ? 1.726 -0.405 14.220 1.00 78.12 116 ASP A C 1
ATOM 926 O O . ASP A 1 116 ? 2.054 -1.518 13.805 1.00 78.12 116 ASP A O 1
ATOM 930 N N . LEU A 1 117 ? 1.801 0.670 13.434 1.00 72.75 117 LEU A N 1
ATOM 931 C CA . LEU A 1 117 ? 2.227 0.606 12.035 1.00 72.75 117 LEU A CA 1
ATOM 932 C C . LEU A 1 117 ? 3.678 0.172 11.872 1.00 72.75 117 LEU A C 1
ATOM 934 O O . LEU A 1 117 ? 3.976 -0.638 10.994 1.00 72.75 117 LEU A O 1
ATOM 938 N N . LYS A 1 118 ? 4.589 0.707 12.692 1.00 76.38 118 LYS A N 1
ATOM 939 C CA . LYS A 1 118 ? 6.008 0.340 12.646 1.00 76.38 118 LYS A CA 1
ATOM 940 C C . LYS A 1 118 ? 6.189 -1.148 12.952 1.00 76.38 118 LYS A C 1
ATOM 942 O O . LYS A 1 118 ? 6.951 -1.819 12.252 1.00 76.38 118 LYS A O 1
ATOM 947 N N . ALA A 1 119 ? 5.456 -1.661 13.942 1.00 75.62 119 ALA A N 1
ATOM 948 C CA . ALA A 1 119 ? 5.472 -3.073 14.313 1.00 75.62 119 ALA A CA 1
ATOM 949 C C . ALA A 1 119 ? 4.964 -3.974 13.175 1.00 75.62 119 ALA A C 1
ATOM 951 O O . ALA A 1 119 ? 5.630 -4.944 12.807 1.00 75.62 119 ALA A O 1
ATOM 952 N N . ILE A 1 120 ? 3.830 -3.617 12.561 1.00 76.81 120 ILE A N 1
ATOM 953 C CA . ILE A 1 120 ? 3.264 -4.376 11.437 1.00 76.81 120 ILE A CA 1
ATOM 954 C C . ILE A 1 120 ? 4.214 -4.333 10.237 1.00 76.81 120 ILE A C 1
ATOM 956 O O . ILE A 1 120 ? 4.431 -5.362 9.599 1.00 76.81 120 ILE A O 1
ATOM 960 N N . LYS A 1 121 ? 4.809 -3.166 9.944 1.00 73.44 121 LYS A N 1
ATOM 961 C CA . LYS A 1 121 ? 5.642 -2.964 8.754 1.00 73.44 121 LYS A CA 1
ATOM 962 C C . LYS A 1 121 ? 6.833 -3.905 8.713 1.00 73.44 121 LYS A C 1
ATOM 964 O O . LYS A 1 121 ? 7.055 -4.551 7.695 1.00 73.44 121 LYS A O 1
ATOM 969 N N . SER A 1 122 ? 7.576 -3.987 9.811 1.00 70.75 122 SER A N 1
ATOM 970 C CA . SER A 1 122 ? 8.763 -4.840 9.888 1.00 70.75 122 SER A CA 1
ATOM 971 C C . SER A 1 122 ? 8.413 -6.322 9.690 1.00 70.75 122 SER A C 1
ATOM 973 O O . SER A 1 122 ? 9.012 -6.996 8.854 1.00 70.75 122 SER A O 1
ATOM 975 N N . CYS A 1 123 ? 7.377 -6.806 10.385 1.00 79.12 123 CYS A N 1
ATOM 976 C CA . CYS A 1 123 ? 6.917 -8.193 10.271 1.00 79.12 123 CYS A CA 1
ATOM 977 C C . CYS A 1 123 ? 6.447 -8.532 8.854 1.00 79.12 123 CYS A C 1
ATOM 979 O O . CYS A 1 123 ? 6.839 -9.542 8.278 1.00 79.12 123 CYS A O 1
ATOM 981 N N . ALA A 1 124 ? 5.635 -7.659 8.268 1.00 76.56 124 ALA A N 1
ATOM 982 C CA . ALA A 1 124 ? 5.092 -7.856 6.938 1.00 76.56 124 ALA A CA 1
ATOM 983 C C . ALA A 1 124 ? 6.205 -7.912 5.878 1.00 76.56 124 ALA A C 1
ATOM 985 O O . ALA A 1 124 ? 6.203 -8.811 5.043 1.00 76.56 124 ALA A O 1
ATOM 986 N N . VAL A 1 125 ? 7.198 -7.014 5.943 1.00 73.19 125 VAL A N 1
ATOM 987 C CA . VAL A 1 125 ? 8.377 -7.065 5.059 1.00 73.19 125 VAL A CA 1
ATOM 988 C C . VAL A 1 125 ? 9.088 -8.416 5.175 1.00 73.19 125 VAL A C 1
ATOM 990 O O . VAL A 1 125 ? 9.382 -9.027 4.150 1.00 73.19 125 VAL A O 1
ATOM 993 N N . ALA A 1 126 ? 9.317 -8.904 6.398 1.00 73.12 126 ALA A N 1
ATOM 994 C CA . ALA A 1 126 ? 9.962 -10.195 6.624 1.00 73.12 126 ALA A CA 1
ATOM 995 C C . ALA A 1 126 ? 9.155 -11.368 6.034 1.00 73.12 126 ALA A C 1
ATOM 997 O O . ALA A 1 126 ? 9.721 -12.222 5.353 1.00 73.12 126 ALA A O 1
ATOM 998 N N . GLU A 1 127 ? 7.834 -11.385 6.222 1.00 75.88 127 GLU A N 1
ATOM 999 C CA . GLU A 1 127 ? 6.947 -12.411 5.658 1.00 75.88 127 GLU A CA 1
ATOM 1000 C C . GLU A 1 127 ? 6.894 -12.361 4.119 1.00 75.88 127 GLU A C 1
ATOM 1002 O O . GLU A 1 127 ? 6.936 -13.411 3.479 1.00 75.88 127 GLU A O 1
ATOM 1007 N N . ALA A 1 128 ? 6.878 -11.173 3.499 1.00 71.38 128 ALA A N 1
ATOM 1008 C CA . ALA A 1 128 ? 6.975 -11.041 2.037 1.00 71.38 128 ALA A CA 1
ATOM 1009 C C . ALA A 1 128 ? 8.300 -11.561 1.482 1.00 71.38 128 ALA A C 1
ATOM 1011 O O . ALA A 1 128 ? 8.297 -12.269 0.476 1.00 71.38 128 ALA A O 1
ATOM 1012 N N . LEU A 1 129 ? 9.421 -11.211 2.117 1.00 70.19 129 LEU A N 1
ATOM 1013 C CA . LEU A 1 129 ? 10.743 -11.675 1.696 1.00 70.19 129 LEU A CA 1
ATOM 1014 C C . LEU A 1 129 ? 10.851 -13.197 1.831 1.00 70.19 129 LEU A C 1
ATOM 1016 O O . LEU A 1 129 ? 11.251 -13.873 0.882 1.00 70.19 129 LEU A O 1
ATOM 1020 N N . GLY A 1 130 ? 10.415 -13.746 2.970 1.00 71.81 130 GLY A N 1
ATOM 1021 C CA . GLY A 1 130 ? 10.339 -15.190 3.197 1.00 71.81 130 GLY A CA 1
ATOM 1022 C C . GLY A 1 130 ? 9.489 -15.900 2.146 1.00 71.81 130 GLY A C 1
ATOM 1023 O O . GLY A 1 130 ? 9.891 -16.919 1.586 1.00 71.81 130 GLY A O 1
ATOM 1024 N N . TRP A 1 131 ? 8.335 -15.329 1.811 1.00 73.75 131 TRP A N 1
ATOM 1025 C CA . TRP A 1 131 ? 7.454 -15.876 0.789 1.00 73.75 131 TRP A CA 1
ATOM 1026 C C . TRP A 1 131 ? 8.045 -15.812 -0.624 1.00 73.75 131 TRP A C 1
ATOM 1028 O O . TRP A 1 131 ? 7.905 -16.779 -1.376 1.00 73.75 131 TRP A O 1
ATOM 1038 N N . GLY A 1 132 ? 8.730 -14.718 -0.975 1.00 66.69 132 GLY A N 1
ATOM 1039 C CA . GLY A 1 132 ? 9.439 -14.573 -2.249 1.00 66.69 132 GLY A CA 1
ATOM 1040 C C . GLY A 1 132 ? 10.520 -15.641 -2.432 1.00 66.69 132 GLY A C 1
ATOM 1041 O O . GLY A 1 132 ? 10.607 -16.247 -3.496 1.00 66.69 132 GLY A O 1
ATOM 1042 N N . MET A 1 133 ? 11.268 -15.959 -1.368 1.00 67.06 133 MET A N 1
ATOM 1043 C CA . MET A 1 133 ? 12.251 -17.054 -1.377 1.00 67.06 133 MET A CA 1
ATOM 1044 C C . MET A 1 133 ? 11.604 -18.438 -1.556 1.00 67.06 133 MET A C 1
ATOM 1046 O O . MET A 1 133 ? 12.172 -19.300 -2.221 1.00 67.06 133 MET A O 1
ATOM 1050 N N . MET A 1 134 ? 10.401 -18.655 -1.013 1.00 71.12 134 MET A N 1
ATOM 1051 C CA . MET A 1 134 ? 9.669 -19.926 -1.146 1.00 71.12 134 MET A CA 1
ATOM 1052 C C . MET A 1 134 ? 8.926 -20.087 -2.485 1.00 71.12 134 MET A C 1
ATOM 1054 O O . MET A 1 134 ? 8.461 -21.181 -2.797 1.00 71.12 134 MET A O 1
ATOM 1058 N N . ASN A 1 135 ? 8.800 -19.025 -3.287 1.00 72.12 135 ASN A N 1
ATOM 1059 C CA . ASN A 1 135 ? 8.096 -19.034 -4.573 1.00 72.12 135 ASN A CA 1
ATOM 1060 C C . ASN A 1 135 ? 9.034 -18.577 -5.695 1.00 72.12 135 ASN A C 1
ATOM 1062 O O . ASN A 1 135 ? 8.833 -17.531 -6.309 1.00 72.12 135 ASN A O 1
ATOM 1066 N N . MET A 1 136 ? 10.058 -19.385 -5.978 1.00 63.12 136 MET A N 1
ATOM 1067 C CA . MET A 1 136 ? 11.088 -19.103 -6.991 1.00 63.12 136 MET A CA 1
ATOM 1068 C C . MET A 1 136 ? 10.512 -18.787 -8.394 1.00 63.12 136 MET A C 1
ATOM 1070 O O . MET A 1 136 ? 11.114 -18.047 -9.168 1.00 63.12 136 MET A O 1
ATOM 1074 N N . ASP A 1 137 ? 9.311 -19.278 -8.726 1.00 68.88 137 ASP A N 1
ATOM 1075 C CA . ASP A 1 137 ? 8.593 -18.960 -9.974 1.00 68.88 137 ASP A CA 1
ATOM 1076 C C . ASP A 1 137 ? 8.171 -17.482 -10.090 1.00 68.88 137 ASP A C 1
ATOM 1078 O O . ASP A 1 137 ? 7.891 -16.979 -11.186 1.00 68.88 137 ASP A O 1
ATOM 1082 N N . MET A 1 138 ? 8.143 -16.776 -8.962 1.00 67.38 138 MET A N 1
ATOM 1083 C CA . MET A 1 138 ? 7.779 -15.368 -8.853 1.00 67.38 138 MET A CA 1
ATOM 1084 C C . MET A 1 138 ? 8.976 -14.431 -9.046 1.00 67.38 138 MET A C 1
ATOM 1086 O O . MET A 1 138 ? 8.768 -13.241 -9.281 1.00 67.38 138 MET A O 1
ATOM 1090 N N . LEU A 1 139 ? 10.210 -14.949 -9.045 1.00 63.97 139 LEU A N 1
ATOM 1091 C CA . LEU A 1 139 ? 11.433 -14.146 -9.188 1.00 63.97 139 LEU A CA 1
ATOM 1092 C C . LEU A 1 139 ? 11.525 -13.401 -10.519 1.00 63.97 139 LEU A C 1
ATOM 1094 O O . LEU A 1 139 ? 12.128 -12.339 -10.593 1.00 63.97 139 LEU A O 1
ATOM 1098 N N . LYS A 1 140 ? 10.853 -13.883 -11.568 1.00 67.56 140 LYS A N 1
ATOM 1099 C CA . LYS A 1 140 ? 10.749 -13.168 -12.853 1.00 67.56 140 LYS A CA 1
ATOM 1100 C C . LYS A 1 140 ? 10.059 -11.802 -12.744 1.00 67.56 140 LYS A C 1
ATOM 1102 O O . LYS A 1 140 ? 10.265 -10.931 -13.576 1.00 67.56 140 LYS A O 1
ATOM 1107 N N . TYR A 1 141 ? 9.206 -11.613 -11.739 1.00 68.88 141 TYR A N 1
ATOM 1108 C CA . TYR A 1 141 ? 8.574 -10.323 -11.459 1.00 68.88 141 TYR A CA 1
ATOM 1109 C C . TYR A 1 141 ? 9.474 -9.428 -10.590 1.00 68.88 141 TYR A C 1
ATOM 1111 O O . TYR A 1 141 ? 9.163 -8.253 -10.405 1.00 68.88 141 TYR A O 1
ATOM 1119 N N . ALA A 1 142 ? 10.571 -9.989 -10.082 1.00 64.50 142 ALA A N 1
ATOM 1120 C CA . ALA A 1 142 ? 11.564 -9.367 -9.220 1.00 64.50 142 ALA A CA 1
ATOM 1121 C C . ALA A 1 142 ? 12.888 -9.068 -9.934 1.00 64.50 142 ALA A C 1
ATOM 1123 O O . ALA A 1 142 ? 13.840 -8.615 -9.301 1.00 64.50 142 ALA A O 1
ATOM 1124 N N . ASP A 1 143 ? 12.976 -9.381 -11.230 1.00 74.62 143 ASP A N 1
ATOM 1125 C CA . ASP A 1 143 ? 14.197 -9.178 -11.990 1.00 74.62 143 ASP A CA 1
ATOM 1126 C C . ASP A 1 143 ? 14.452 -7.688 -12.248 1.00 74.62 143 ASP A C 1
ATOM 1128 O O . ASP A 1 143 ? 13.542 -6.849 -12.255 1.00 74.62 143 ASP A O 1
ATOM 1132 N N . LYS A 1 144 ? 15.720 -7.360 -12.498 1.00 83.06 144 LYS A N 1
ATOM 1133 C CA . LYS A 1 144 ? 16.157 -5.992 -12.772 1.00 83.06 144 LYS A CA 1
ATOM 1134 C C . LYS A 1 144 ? 15.326 -5.311 -13.866 1.00 83.06 144 LYS A C 1
ATOM 1136 O O . LYS A 1 144 ? 14.908 -4.168 -13.697 1.00 83.06 144 LYS A O 1
ATOM 1141 N N . LYS A 1 145 ? 15.039 -6.014 -14.970 1.00 85.81 145 LYS A N 1
ATOM 1142 C CA . LYS A 1 145 ? 14.302 -5.463 -16.125 1.00 85.81 145 LYS A CA 1
ATOM 1143 C C . LYS A 1 145 ? 12.866 -5.100 -15.761 1.00 85.81 145 LYS A C 1
ATOM 1145 O O . LYS A 1 145 ? 12.303 -4.154 -16.313 1.00 85.81 145 LYS A O 1
ATOM 1150 N N . ASN A 1 146 ? 12.246 -5.862 -14.869 1.00 84.44 146 ASN A N 1
ATOM 1151 C CA . ASN A 1 146 ? 10.920 -5.565 -14.370 1.00 84.44 146 ASN A CA 1
ATOM 1152 C C . ASN A 1 146 ? 10.954 -4.449 -13.323 1.00 84.44 146 ASN A C 1
ATOM 1154 O O . ASN A 1 146 ? 10.101 -3.564 -13.366 1.00 84.44 146 ASN A O 1
ATOM 1158 N N . CYS A 1 147 ? 11.965 -4.424 -12.450 1.00 80.81 147 CYS A N 1
ATOM 1159 C CA . CYS A 1 147 ? 12.187 -3.338 -11.493 1.00 80.81 147 CYS A CA 1
ATOM 1160 C C . CYS A 1 147 ? 12.370 -1.978 -12.185 1.00 80.81 147 CYS A C 1
ATOM 1162 O O . CYS A 1 147 ? 11.739 -1.001 -11.782 1.00 80.81 147 CYS A O 1
ATOM 1164 N N . GLU A 1 148 ? 13.127 -1.916 -13.283 1.00 88.31 148 GLU A N 1
ATOM 1165 C CA . GLU A 1 148 ? 13.308 -0.705 -14.105 1.00 88.31 148 GLU A CA 1
ATOM 1166 C C . GLU A 1 148 ? 11.985 -0.158 -14.669 1.00 88.31 148 GLU A C 1
ATOM 1168 O O . GLU A 1 148 ? 11.847 1.043 -14.894 1.00 88.31 148 GLU A O 1
ATOM 1173 N N . LYS A 1 149 ? 10.979 -1.020 -14.860 1.00 87.75 149 LYS A N 1
ATOM 1174 C CA . LYS A 1 149 ? 9.630 -0.630 -15.302 1.00 87.75 149 LYS A CA 1
ATOM 1175 C C . LYS A 1 149 ? 8.719 -0.275 -14.133 1.00 87.75 149 LYS A C 1
ATOM 1177 O O . LYS A 1 149 ? 7.920 0.660 -14.219 1.00 87.75 149 LYS A O 1
ATOM 1182 N N . LEU A 1 150 ? 8.811 -1.048 -13.054 1.00 82.94 150 LEU A N 1
ATOM 1183 C CA . LEU A 1 150 ? 7.923 -0.963 -11.903 1.00 82.94 150 LEU A CA 1
ATOM 1184 C C . LEU A 1 150 ? 8.229 0.262 -11.041 1.00 82.94 150 LEU A C 1
ATOM 1186 O O . LEU A 1 150 ? 7.299 0.954 -10.631 1.00 82.94 150 LEU A O 1
ATOM 1190 N N . VAL A 1 151 ? 9.507 0.576 -10.815 1.00 84.81 151 VAL A N 1
ATOM 1191 C CA . VAL A 1 151 ? 9.919 1.710 -9.976 1.00 84.81 151 VAL A CA 1
ATOM 1192 C C . VAL A 1 151 ? 9.375 3.043 -10.511 1.00 84.81 151 VAL A C 1
ATOM 1194 O O . VAL A 1 151 ? 8.662 3.711 -9.761 1.00 84.81 151 VAL A O 1
ATOM 1197 N N . PRO A 1 152 ? 9.576 3.436 -11.788 1.00 88.88 152 PRO A N 1
ATOM 1198 C CA . PRO A 1 152 ? 9.021 4.691 -12.307 1.00 88.88 152 PRO A CA 1
ATOM 1199 C C . PRO A 1 152 ? 7.492 4.745 -12.247 1.00 88.88 152 PRO A C 1
ATOM 1201 O O . PRO A 1 152 ? 6.909 5.803 -12.014 1.00 88.88 152 PRO A O 1
ATOM 1204 N N . CYS A 1 153 ? 6.833 3.598 -12.435 1.00 87.88 153 CYS A N 1
ATOM 1205 C CA . CYS A 1 153 ? 5.386 3.484 -12.309 1.00 87.88 153 CYS A CA 1
ATOM 1206 C C . CYS A 1 153 ? 4.933 3.764 -10.868 1.00 87.88 153 CYS A C 1
ATOM 1208 O O . CYS A 1 153 ? 4.051 4.589 -10.652 1.00 87.88 153 CYS A O 1
ATOM 1210 N N . LEU A 1 154 ? 5.555 3.144 -9.867 1.00 84.75 154 LEU A N 1
ATOM 1211 C CA . LEU A 1 154 ? 5.192 3.336 -8.460 1.00 84.75 154 LEU A CA 1
ATOM 1212 C C . LEU A 1 154 ? 5.619 4.703 -7.908 1.00 84.75 154 LEU A C 1
ATOM 1214 O O . LEU A 1 154 ? 4.941 5.257 -7.045 1.00 84.75 154 LEU A O 1
ATOM 1218 N N . MET A 1 155 ? 6.679 5.293 -8.455 1.00 86.81 155 MET A N 1
ATOM 1219 C CA . MET A 1 155 ? 7.101 6.662 -8.150 1.00 86.81 155 MET A CA 1
ATOM 1220 C C . MET A 1 155 ? 6.172 7.725 -8.754 1.00 86.81 155 MET A C 1
ATOM 1222 O O . MET A 1 155 ? 6.229 8.886 -8.352 1.00 86.81 155 MET A O 1
ATOM 1226 N N . ASN A 1 156 ? 5.288 7.362 -9.690 1.00 90.19 156 ASN A N 1
ATOM 1227 C CA . ASN A 1 156 ? 4.324 8.293 -10.266 1.00 90.19 156 ASN A CA 1
ATOM 1228 C C . ASN A 1 156 ? 3.136 8.521 -9.307 1.00 90.19 156 ASN A C 1
ATOM 1230 O O . ASN A 1 156 ? 2.384 7.585 -9.024 1.00 90.19 156 ASN A O 1
ATOM 1234 N N . PRO A 1 157 ? 2.867 9.767 -8.873 1.00 90.31 157 PRO A N 1
ATOM 1235 C CA . PRO A 1 157 ? 1.724 10.085 -8.017 1.00 90.31 157 PRO A CA 1
ATOM 1236 C C . PRO A 1 157 ? 0.365 9.610 -8.553 1.00 90.31 157 PRO A C 1
ATOM 1238 O O . PRO A 1 157 ? -0.503 9.217 -7.772 1.00 90.31 157 PRO A O 1
ATOM 1241 N N . LYS A 1 158 ? 0.167 9.613 -9.881 1.00 91.38 158 LYS A N 1
ATOM 1242 C CA . LYS A 1 158 ? -1.095 9.197 -10.521 1.00 91.38 158 LYS A CA 1
ATOM 1243 C C . LYS A 1 158 ? -1.386 7.708 -10.339 1.00 91.38 158 LYS A C 1
ATOM 1245 O O . LYS A 1 158 ? -2.553 7.316 -10.356 1.00 91.38 158 LYS A O 1
ATOM 1250 N N . THR A 1 159 ? -0.362 6.891 -10.098 1.00 87.06 159 THR A N 1
ATOM 1251 C CA . THR A 1 159 ? -0.511 5.456 -9.817 1.00 87.06 159 THR A CA 1
ATOM 1252 C C . THR A 1 159 ? -1.363 5.212 -8.572 1.00 87.06 159 THR A C 1
ATOM 1254 O O . THR A 1 159 ? -2.137 4.257 -8.516 1.00 87.06 159 THR A O 1
ATOM 1257 N N . TRP A 1 160 ? -1.315 6.143 -7.619 1.00 86.06 160 TRP A N 1
ATOM 1258 C CA . TRP A 1 160 ? -1.983 6.055 -6.322 1.00 86.06 160 TRP A CA 1
ATOM 1259 C C . TRP A 1 160 ? -3.390 6.659 -6.311 1.00 86.06 160 TRP A C 1
ATOM 1261 O O . TRP A 1 160 ? -4.078 6.577 -5.296 1.00 86.06 160 TRP A O 1
ATOM 1271 N N . ALA A 1 161 ? -3.851 7.247 -7.420 1.00 89.75 161 ALA A N 1
ATOM 1272 C CA . ALA A 1 161 ? -5.158 7.900 -7.489 1.00 89.75 161 ALA A CA 1
ATOM 1273 C C . ALA A 1 161 ? -6.334 6.995 -7.058 1.00 89.75 161 ALA A C 1
ATOM 1275 O O . ALA A 1 161 ? -7.143 7.466 -6.255 1.00 89.75 161 ALA A O 1
ATOM 1276 N N . PRO A 1 162 ? -6.415 5.706 -7.460 1.00 89.69 162 PRO A N 1
ATOM 1277 C CA . PRO A 1 162 ? -7.505 4.834 -7.012 1.00 89.69 162 PRO A CA 1
ATOM 1278 C C . PRO A 1 162 ? -7.512 4.601 -5.494 1.00 89.69 162 PRO A C 1
ATOM 1280 O O . PRO A 1 162 ? -8.572 4.390 -4.909 1.00 89.69 162 PRO A O 1
ATOM 1283 N N . GLY A 1 163 ? -6.351 4.702 -4.833 1.00 86.06 163 GLY A N 1
ATOM 1284 C CA . GLY A 1 163 ? -6.246 4.593 -3.377 1.00 86.06 163 GLY A CA 1
ATOM 1285 C C . GLY A 1 163 ? -7.067 5.652 -2.641 1.00 86.06 163 GLY A C 1
ATOM 1286 O O . GLY A 1 163 ? -7.672 5.350 -1.618 1.00 86.06 163 GLY A O 1
ATOM 1287 N N . LYS A 1 164 ? -7.171 6.872 -3.187 1.00 88.56 164 LYS A N 1
ATOM 1288 C CA . LYS A 1 164 ? -7.981 7.948 -2.589 1.00 88.56 164 LYS A CA 1
ATOM 1289 C C . LYS A 1 164 ? -9.469 7.585 -2.572 1.00 88.56 164 LYS A C 1
ATOM 1291 O O . LYS A 1 164 ? -10.142 7.826 -1.573 1.00 88.56 164 LYS A O 1
ATOM 1296 N N . THR A 1 165 ? -9.962 6.968 -3.646 1.00 90.69 165 THR A N 1
ATOM 1297 C CA . THR A 1 165 ? -11.350 6.495 -3.746 1.00 90.69 165 THR A CA 1
ATOM 1298 C C . THR A 1 165 ? -11.639 5.405 -2.720 1.00 90.69 165 THR A C 1
ATOM 1300 O O . THR A 1 165 ? -12.618 5.502 -1.987 1.00 90.69 165 THR A O 1
ATOM 1303 N N . ILE A 1 166 ? -10.744 4.423 -2.590 1.00 88.31 166 ILE A N 1
ATOM 1304 C CA . ILE A 1 166 ? -10.894 3.315 -1.633 1.00 88.31 166 ILE A CA 1
ATOM 1305 C C . ILE A 1 166 ? -10.937 3.832 -0.191 1.00 88.31 166 ILE A C 1
ATOM 1307 O O . ILE A 1 166 ? -11.746 3.372 0.609 1.00 88.31 166 ILE A O 1
ATOM 1311 N N . ILE A 1 167 ? -10.112 4.830 0.139 1.00 87.69 167 ILE A N 1
ATOM 1312 C CA . ILE A 1 167 ? -10.129 5.483 1.456 1.00 87.69 167 ILE A CA 1
ATOM 1313 C C . ILE A 1 167 ? -11.479 6.161 1.720 1.00 87.69 167 ILE A C 1
ATOM 1315 O O . ILE A 1 167 ? -12.026 6.043 2.817 1.00 87.69 167 ILE A O 1
ATOM 1319 N N . ALA A 1 168 ? -12.033 6.857 0.726 1.00 90.06 168 ALA A N 1
ATOM 1320 C CA . ALA A 1 168 ? -13.334 7.502 0.862 1.00 90.06 168 ALA A CA 1
ATOM 1321 C C . ALA A 1 168 ? -14.471 6.480 1.039 1.00 90.06 168 ALA A C 1
ATOM 1323 O O . ALA A 1 168 ? -15.360 6.687 1.865 1.00 90.06 168 ALA A O 1
ATOM 1324 N N . GLU A 1 169 ? -14.436 5.365 0.307 1.00 91.56 169 GLU A N 1
ATOM 1325 C CA . GLU A 1 169 ? -15.380 4.255 0.478 1.00 91.56 169 GLU A CA 1
ATOM 1326 C C . GLU A 1 169 ? -15.256 3.605 1.857 1.00 91.56 169 GLU A C 1
ATOM 1328 O O . GLU A 1 169 ? -16.268 3.318 2.494 1.00 91.56 169 GLU A O 1
ATOM 1333 N N . TYR A 1 170 ? -14.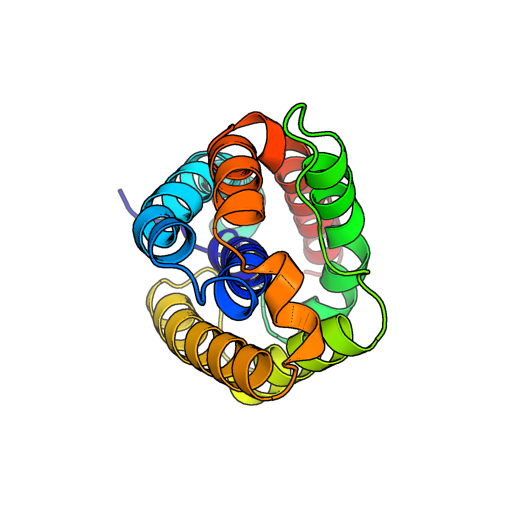030 3.427 2.350 1.00 88.06 170 TYR A N 1
ATOM 1334 C CA . TYR A 1 170 ? -13.770 2.864 3.672 1.00 88.06 170 TYR A CA 1
ATOM 1335 C C . TYR A 1 170 ? -14.335 3.751 4.781 1.00 88.06 170 TYR A C 1
ATOM 1337 O O . TYR A 1 170 ? -15.031 3.267 5.674 1.00 88.06 170 TYR A O 1
ATOM 1345 N N . ALA A 1 171 ? -14.092 5.061 4.693 1.00 89.19 171 ALA A N 1
ATOM 1346 C CA . ALA A 1 171 ? -14.629 6.030 5.639 1.00 89.19 171 ALA A CA 1
ATOM 1347 C C . ALA A 1 171 ? -16.164 5.986 5.693 1.00 89.19 171 ALA A C 1
ATOM 1349 O O . ALA A 1 171 ? -16.737 6.068 6.776 1.00 89.19 171 ALA A O 1
ATOM 1350 N N . LYS A 1 172 ? -16.832 5.812 4.543 1.00 90.38 172 LYS A N 1
ATOM 1351 C CA . LYS A 1 172 ? -18.292 5.634 4.479 1.00 90.38 172 LYS A CA 1
ATOM 1352 C C . LYS A 1 172 ? -18.734 4.308 5.093 1.00 90.38 172 LYS A C 1
ATOM 1354 O O . LYS A 1 172 ? -19.651 4.308 5.902 1.00 90.38 172 LYS A O 1
ATOM 1359 N N . HIS A 1 173 ? -18.076 3.204 4.733 1.00 87.56 173 HIS A N 1
ATOM 1360 C CA . HIS A 1 173 ? -18.400 1.878 5.253 1.00 87.56 173 HIS A CA 1
ATOM 1361 C C . HIS A 1 173 ? -18.318 1.853 6.781 1.00 87.56 173 HIS A C 1
ATOM 1363 O O . HIS A 1 173 ? -19.292 1.514 7.436 1.00 87.56 173 HIS A O 1
ATOM 1369 N N . LYS A 1 174 ? -17.194 2.279 7.363 1.00 82.75 174 LYS A N 1
ATOM 1370 C CA . LYS A 1 174 ? -17.025 2.256 8.820 1.00 82.75 174 LYS A CA 1
ATOM 1371 C C . LYS A 1 174 ? -17.805 3.345 9.531 1.00 82.75 174 LYS A C 1
ATOM 1373 O O . LYS A 1 174 ? -18.310 3.081 10.609 1.00 82.75 174 LYS A O 1
ATOM 1378 N N . GLY A 1 175 ? -17.924 4.532 8.940 1.00 74.94 175 GLY A N 1
ATOM 1379 C CA . GLY A 1 175 ? -18.695 5.629 9.523 1.00 74.94 175 GLY A CA 1
ATOM 1380 C C . GLY A 1 175 ? -20.202 5.362 9.586 1.00 74.94 175 GLY A C 1
ATOM 1381 O O . GLY A 1 175 ? -20.866 5.939 10.430 1.00 74.94 175 GLY A O 1
ATOM 1382 N N . ALA A 1 176 ? -20.743 4.485 8.733 1.00 66.38 176 ALA A N 1
ATOM 1383 C CA . ALA A 1 176 ? -22.132 4.020 8.825 1.00 66.38 176 ALA A CA 1
ATOM 1384 C C . ALA A 1 176 ? -22.337 2.898 9.865 1.00 66.38 176 ALA A C 1
ATOM 1386 O O . ALA A 1 176 ? -23.473 2.544 10.172 1.00 66.38 176 ALA A O 1
ATOM 1387 N N . HIS A 1 177 ? -21.247 2.319 10.377 1.00 57.62 177 HIS A N 1
ATOM 1388 C CA . HIS A 1 177 ? -21.234 1.222 11.349 1.00 57.62 177 HIS A CA 1
ATOM 1389 C C . HIS A 1 177 ? -20.552 1.618 12.676 1.00 57.62 177 HIS A C 1
ATOM 1391 O O . HIS A 1 177 ? -20.191 0.735 13.456 1.00 57.62 177 HIS A O 1
ATOM 1397 N N . ALA A 1 178 ? -20.321 2.916 12.895 1.00 54.69 178 ALA A N 1
ATOM 1398 C CA . ALA A 1 178 ? -19.708 3.503 14.087 1.00 54.69 178 ALA A CA 1
ATOM 1399 C C . ALA A 1 178 ? -20.751 4.309 14.861 1.00 54.69 178 ALA A C 1
ATOM 1401 O O . ALA A 1 178 ? -20.668 4.288 16.107 1.00 54.69 178 ALA A O 1
#